Protein AF-A0A496UMR2-F1 (afdb_monomer)

Solvent-accessible surface area (backbone atoms only — not comparable to full-atom values): 6244 Å² total; per-residue (Å²): 144,82,80,92,82,89,89,84,84,79,90,80,75,88,72,83,73,58,65,64,62,61,52,47,43,71,78,51,62,52,57,21,31,37,36,34,53,81,21,38,44,40,82,74,45,69,72,78,60,69,67,62,39,49,52,47,19,50,54,21,48,79,68,68,37,50,44,37,42,40,32,34,31,82,46,101,91,40,52,42,80,45,70,38,85,72,49,47,79,75,54,51,52,54,54,50,53,52,39,60,75,71,67,74

pLDDT: mean 81.38, std 20.46, range [29.91, 97.12]

Structure (mmCIF, N/CA/C/O backbone):
data_AF-A0A496UMR2-F1
#
_entry.id   AF-A0A496UMR2-F1
#
loop_
_atom_site.group_PDB
_atom_site.id
_atom_site.type_symbol
_atom_site.label_atom_id
_atom_site.label_alt_id
_atom_site.label_comp_id
_atom_site.label_asym_id
_atom_site.label_entity_id
_atom_site.label_seq_id
_atom_site.pdbx_PDB_ins_code
_atom_site.Cartn_x
_atom_site.Cartn_y
_atom_site.Cartn_z
_atom_site.occupancy
_atom_site.B_iso_or_equiv
_atom_site.auth_seq_id
_atom_site.auth_comp_id
_atom_site.auth_asym_id
_atom_site.auth_atom_id
_atom_site.pdbx_PDB_model_num
ATOM 1 N N . MET A 1 1 ? -17.722 33.909 28.637 1.00 39.12 1 MET A N 1
ATOM 2 C CA . MET A 1 1 ? -18.236 32.673 28.009 1.00 39.12 1 MET A CA 1
ATOM 3 C C . MET A 1 1 ? -17.194 32.150 27.040 1.00 39.12 1 MET A C 1
ATOM 5 O O . MET A 1 1 ? -16.932 32.796 26.037 1.00 39.12 1 MET A O 1
ATOM 9 N N . ASN A 1 2 ? -16.532 31.072 27.449 1.00 33.44 2 ASN A N 1
ATOM 10 C CA . ASN A 1 2 ? -15.602 30.183 26.740 1.00 33.44 2 ASN A CA 1
ATOM 11 C C . ASN A 1 2 ? -14.992 29.284 27.837 1.00 33.44 2 ASN A C 1
ATOM 13 O O . ASN A 1 2 ? -14.882 29.764 28.967 1.00 33.44 2 ASN A O 1
ATOM 17 N N . PRO A 1 3 ? -14.401 28.124 27.526 1.00 51.34 3 PRO A N 1
ATOM 18 C CA . PRO A 1 3 ? -14.798 27.035 26.622 1.00 51.34 3 PRO A CA 1
ATOM 19 C C . PRO A 1 3 ? -14.682 25.667 27.369 1.00 51.34 3 PRO A C 1
ATOM 21 O O . PRO A 1 3 ? -14.416 25.664 28.561 1.00 51.34 3 PRO A O 1
ATOM 24 N N . PHE A 1 4 ? -14.809 24.529 26.669 1.00 38.72 4 PHE A N 1
ATOM 25 C CA . PHE A 1 4 ? -14.520 23.147 27.132 1.00 38.72 4 PHE A CA 1
ATOM 26 C C . PHE A 1 4 ? -15.479 22.487 28.138 1.00 38.72 4 PHE A C 1
ATOM 28 O O . PHE A 1 4 ? -15.399 22.765 29.321 1.00 38.72 4 PHE A O 1
ATOM 35 N N . GLU A 1 5 ? -16.257 21.509 27.658 1.00 39.28 5 GLU A N 1
ATOM 36 C CA . GLU A 1 5 ? -16.392 20.149 28.227 1.00 39.28 5 GLU A CA 1
ATOM 37 C C . GLU A 1 5 ? -16.800 19.240 27.045 1.00 39.28 5 GLU A C 1
ATOM 39 O O . GLU A 1 5 ? -17.746 19.544 26.324 1.00 39.28 5 GLU A O 1
ATOM 44 N N . GLU A 1 6 ? -15.940 18.355 26.542 1.00 37.97 6 GLU A N 1
ATOM 45 C CA . GLU A 1 6 ? -15.628 17.006 27.044 1.00 37.97 6 GLU A CA 1
ATOM 46 C C . GLU A 1 6 ? -16.801 16.018 27.047 1.00 37.97 6 GLU A C 1
ATOM 48 O O . GLU A 1 6 ? -17.909 16.339 27.458 1.00 37.97 6 GLU A O 1
ATOM 53 N N . ASN A 1 7 ? -16.445 14.780 26.668 1.00 37.84 7 ASN A N 1
ATOM 54 C CA . ASN A 1 7 ? -17.173 13.506 26.741 1.00 37.84 7 ASN A CA 1
ATOM 55 C C . ASN A 1 7 ? -17.849 13.050 25.436 1.00 37.84 7 ASN A C 1
ATOM 57 O O . ASN A 1 7 ? -18.673 13.746 24.869 1.00 37.84 7 ASN A O 1
ATOM 61 N N . GLN A 1 8 ? -17.605 11.864 24.877 1.00 39.59 8 GLN A N 1
ATOM 62 C CA . GLN A 1 8 ? -16.871 10.670 25.300 1.00 39.59 8 GLN A CA 1
ATOM 63 C C . GLN A 1 8 ? -16.622 9.858 24.019 1.00 39.59 8 GLN A C 1
ATOM 65 O O . GLN A 1 8 ? -17.576 9.412 23.385 1.00 39.59 8 GLN A O 1
ATOM 70 N N . CYS A 1 9 ? -15.365 9.650 23.620 1.00 29.91 9 CYS A N 1
ATOM 71 C CA . CYS A 1 9 ? -15.036 8.678 22.576 1.00 29.91 9 CYS A CA 1
ATOM 72 C C . CYS A 1 9 ? -14.360 7.491 23.255 1.00 29.91 9 CYS A C 1
ATOM 74 O O . CYS A 1 9 ? -13.272 7.602 23.818 1.00 29.91 9 CYS A O 1
ATOM 76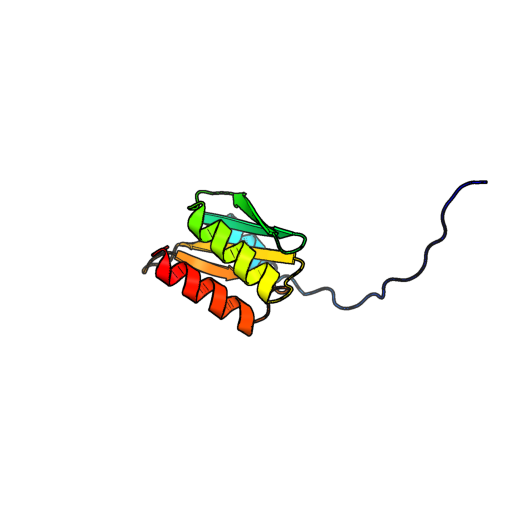 N N . SER A 1 10 ? -15.100 6.392 23.289 1.00 40.47 10 SER A N 1
ATOM 77 C CA . SER A 1 10 ? -14.883 5.207 24.101 1.00 40.47 10 SER A CA 1
ATOM 78 C C . SER A 1 10 ? -13.493 4.607 23.891 1.00 40.47 10 SER A C 1
ATOM 80 O O . SER A 1 10 ? -13.099 4.252 22.780 1.00 40.47 10 SER A O 1
ATOM 82 N N . LEU A 1 11 ? -12.785 4.441 25.006 1.00 46.78 11 LEU A N 1
ATOM 83 C CA . LEU A 1 11 ? -11.651 3.542 25.168 1.00 46.78 11 LEU A CA 1
ATOM 84 C C . LEU A 1 11 ? -11.992 2.157 24.607 1.00 46.78 11 LEU A C 1
ATOM 86 O O . LEU A 1 11 ? -12.918 1.493 25.067 1.00 46.78 11 LEU A O 1
ATOM 90 N N . GLY A 1 12 ? -11.216 1.707 23.625 1.00 35.31 12 GLY A N 1
ATOM 91 C CA . GLY A 1 12 ? -11.399 0.389 23.043 1.00 35.31 12 GLY A CA 1
ATOM 92 C C . GLY A 1 12 ? -10.247 -0.012 22.140 1.00 35.31 12 GLY A C 1
ATOM 93 O O . GLY A 1 12 ? -10.272 0.259 20.945 1.00 35.31 12 GLY A O 1
ATOM 94 N N . ARG A 1 13 ? -9.315 -0.781 22.717 1.00 35.53 13 ARG A N 1
ATOM 95 C CA . ARG A 1 13 ? -8.296 -1.598 22.034 1.00 35.53 13 ARG A CA 1
ATOM 96 C C . ARG A 1 13 ? -6.985 -0.869 21.698 1.00 35.53 13 ARG A C 1
ATOM 98 O O . ARG A 1 13 ? -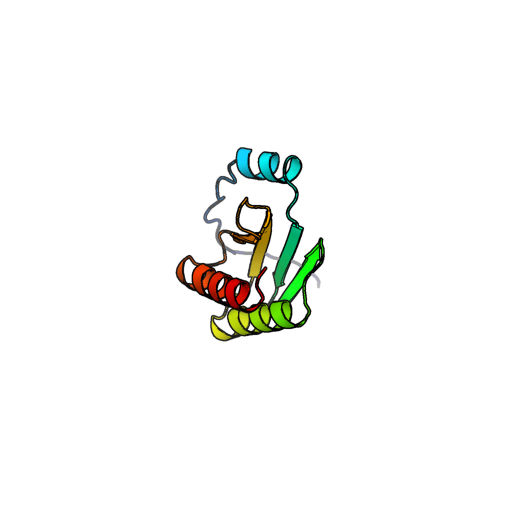6.654 -0.633 20.540 1.00 35.53 13 ARG A O 1
ATOM 105 N N . PHE A 1 14 ? -6.181 -0.637 22.740 1.00 41.38 14 PHE A N 1
ATOM 106 C CA . PHE A 1 14 ? -4.722 -0.633 22.611 1.00 41.38 14 PHE A CA 1
ATOM 107 C C . PHE A 1 14 ? -4.312 -1.922 21.887 1.00 41.38 14 PHE A C 1
ATOM 109 O O . PHE A 1 14 ? -4.398 -3.017 22.438 1.00 41.38 14 PHE A O 1
ATOM 116 N N . GLN A 1 15 ? -3.950 -1.803 20.612 1.00 42.31 15 GLN A N 1
ATOM 117 C CA . GLN A 1 15 ? -3.295 -2.884 19.899 1.00 42.31 15 GLN A CA 1
ATOM 118 C C . GLN A 1 15 ? -1.880 -2.986 20.446 1.00 42.31 15 GLN A C 1
ATOM 120 O O . GLN A 1 15 ? -1.120 -2.021 20.371 1.00 42.31 15 GLN A O 1
ATOM 125 N N . GLU A 1 16 ? -1.534 -4.155 20.974 1.00 39.47 16 GLU A N 1
ATOM 126 C CA . GLU A 1 16 ? -0.154 -4.561 21.201 1.00 39.47 16 GLU A CA 1
ATOM 127 C C . GLU A 1 16 ? 0.618 -4.414 19.887 1.00 39.47 16 GLU A C 1
ATOM 129 O O . GLU A 1 16 ? 0.617 -5.281 19.008 1.00 39.47 16 GLU A O 1
ATOM 134 N N . VAL A 1 17 ? 1.266 -3.269 19.712 1.00 50.22 17 VAL A N 1
ATOM 135 C CA . VAL A 1 17 ? 2.259 -3.101 18.666 1.00 50.22 17 VAL A CA 1
ATOM 136 C C . VAL A 1 17 ? 3.430 -3.952 19.136 1.00 50.22 17 VAL A C 1
ATOM 138 O O . VAL A 1 17 ? 4.186 -3.522 20.002 1.00 50.22 17 VAL A O 1
ATOM 141 N N . SER A 1 18 ? 3.545 -5.195 18.649 1.00 60.34 18 SER A N 1
ATOM 142 C CA . SER A 1 18 ? 4.697 -6.041 18.973 1.00 60.34 18 SER A CA 1
ATOM 143 C C . SER A 1 18 ? 5.961 -5.221 18.725 1.00 60.34 18 SER A C 1
ATOM 145 O O . SER A 1 18 ? 6.245 -4.870 17.577 1.00 60.34 18 SER A O 1
ATOM 147 N N . TYR A 1 19 ? 6.704 -4.907 19.790 1.00 61.62 19 TYR A N 1
ATOM 148 C CA . TYR A 1 19 ? 7.931 -4.099 19.759 1.00 61.62 19 TYR A CA 1
ATOM 149 C C . TYR A 1 19 ? 8.899 -4.549 18.649 1.00 61.62 19 TYR A C 1
ATOM 151 O O . TYR A 1 19 ? 9.559 -3.731 18.010 1.00 61.62 19 TYR A O 1
ATOM 159 N N . LEU A 1 20 ? 8.891 -5.848 18.340 1.00 62.69 20 LEU A N 1
ATOM 160 C CA . LEU A 1 20 ? 9.601 -6.477 17.227 1.00 62.69 20 LEU A CA 1
ATOM 161 C C . LEU A 1 20 ? 9.345 -5.824 15.862 1.00 62.69 20 LEU A C 1
ATOM 163 O O . LEU A 1 20 ? 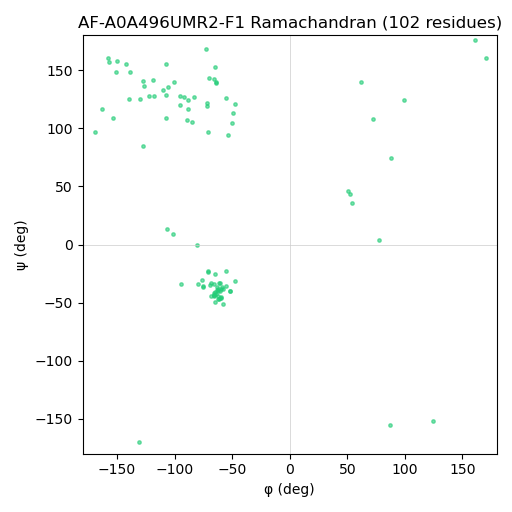10.287 -5.653 15.098 1.00 62.69 20 LEU A O 1
ATOM 167 N N . LYS A 1 21 ? 8.113 -5.412 15.539 1.00 64.56 21 LYS A N 1
ATOM 168 C CA . LYS A 1 21 ? 7.810 -4.752 14.254 1.00 64.56 21 LYS A CA 1
ATOM 169 C C . LYS A 1 21 ? 8.412 -3.356 14.164 1.00 64.56 21 LYS A C 1
ATOM 171 O O . LYS A 1 21 ? 8.822 -2.935 13.086 1.00 64.56 21 LYS A O 1
ATOM 176 N N . ILE A 1 22 ? 8.462 -2.642 15.286 1.00 65.06 22 ILE A N 1
ATOM 177 C CA . ILE A 1 22 ? 9.081 -1.315 15.359 1.00 65.06 22 ILE A CA 1
ATOM 178 C C . ILE A 1 22 ? 10.595 -1.458 15.180 1.00 65.06 22 ILE A C 1
ATOM 180 O O . ILE A 1 22 ? 11.193 -0.724 14.394 1.00 65.06 22 ILE A O 1
ATOM 184 N N . LEU A 1 23 ? 11.199 -2.442 15.852 1.00 62.72 23 LEU A N 1
ATOM 185 C CA . LEU A 1 23 ? 12.629 -2.723 15.751 1.00 62.72 23 LEU A CA 1
ATOM 186 C C . LEU A 1 23 ? 13.023 -3.202 14.345 1.00 62.72 23 LEU A C 1
ATOM 188 O O . LEU A 1 23 ? 13.988 -2.706 13.768 1.00 62.72 23 LEU A O 1
ATOM 192 N N . TYR A 1 24 ? 12.228 -4.097 13.754 1.00 68.44 24 TYR A N 1
ATOM 193 C CA . TYR A 1 24 ? 12.449 -4.609 12.403 1.00 68.44 24 TYR A CA 1
ATOM 194 C C . TYR A 1 24 ? 12.444 -3.490 11.358 1.00 68.44 24 TYR A C 1
ATOM 196 O O . TYR A 1 24 ? 13.291 -3.475 10.477 1.00 68.44 24 TYR A O 1
ATOM 204 N N . ARG A 1 25 ? 11.566 -2.490 11.500 1.00 68.44 25 ARG A N 1
ATOM 205 C CA . ARG A 1 25 ? 11.514 -1.325 10.598 1.00 68.44 25 ARG A CA 1
ATOM 206 C C . ARG A 1 25 ? 12.687 -0.363 10.744 1.00 68.44 25 ARG A C 1
ATOM 208 O O . ARG A 1 25 ? 12.955 0.386 9.811 1.00 68.44 25 ARG A O 1
ATOM 215 N N . LYS A 1 26 ? 13.368 -0.358 11.895 1.00 70.38 26 LYS A N 1
ATOM 216 C CA . LYS A 1 26 ? 14.627 0.384 12.059 1.00 70.38 26 LYS A CA 1
ATOM 217 C C . LYS A 1 26 ? 15.788 -0.328 11.369 1.00 70.38 26 LYS A C 1
ATOM 219 O O . LYS A 1 26 ? 16.651 0.339 10.816 1.00 70.38 26 LYS A O 1
ATOM 224 N N . LEU A 1 27 ? 15.798 -1.659 11.408 1.00 70.25 27 LEU A N 1
ATOM 225 C CA . LEU A 1 27 ? 16.845 -2.483 10.797 1.00 70.25 27 LEU A CA 1
ATOM 226 C C . LEU A 1 27 ? 16.656 -2.643 9.282 1.00 70.25 27 LE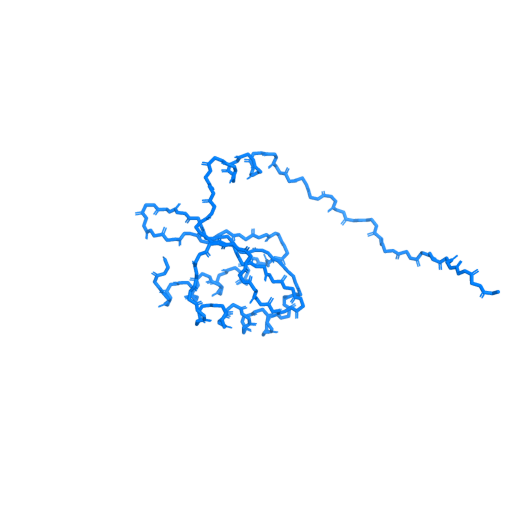U A C 1
ATOM 228 O O . LEU A 1 27 ? 17.631 -2.685 8.541 1.00 70.25 27 LEU A O 1
ATOM 232 N N . PHE A 1 28 ? 15.407 -2.688 8.823 1.00 75.75 28 PHE A N 1
ATOM 233 C CA . PHE A 1 28 ? 15.030 -2.836 7.422 1.00 75.75 28 PHE A CA 1
ATOM 234 C C . PHE A 1 28 ? 14.047 -1.722 7.054 1.00 75.75 28 PHE A C 1
ATOM 236 O O . PHE A 1 28 ? 12.828 -1.910 7.155 1.00 75.75 28 PHE A O 1
ATOM 243 N N . PRO A 1 29 ? 14.555 -0.532 6.686 1.00 81.75 29 PRO A N 1
ATOM 244 C CA . PRO A 1 29 ? 13.695 0.577 6.324 1.00 81.75 29 PRO A CA 1
ATOM 245 C C . PRO A 1 29 ? 12.891 0.226 5.063 1.00 81.75 29 PRO A C 1
ATOM 247 O O . PRO A 1 29 ? 13.422 -0.385 4.131 1.00 81.75 29 PRO A O 1
ATOM 250 N N . PRO A 1 30 ? 11.606 0.603 5.007 1.00 88.50 30 PRO A N 1
ATOM 251 C CA . PRO A 1 30 ? 10.801 0.392 3.816 1.00 88.50 30 PRO A CA 1
ATOM 252 C C . PRO A 1 30 ? 11.330 1.249 2.655 1.00 88.50 30 PRO A C 1
ATOM 254 O O . PRO A 1 30 ? 11.711 2.403 2.849 1.00 88.50 30 PRO A O 1
ATOM 257 N N . LEU A 1 31 ? 11.294 0.696 1.441 1.00 91.25 31 LEU A N 1
ATOM 258 C CA . LEU A 1 31 ? 11.644 1.376 0.189 1.00 91.25 31 LEU A CA 1
ATOM 259 C C . LEU A 1 31 ? 10.761 2.604 -0.045 1.00 91.25 31 LEU A C 1
ATOM 261 O O . LEU A 1 31 ? 11.218 3.630 -0.547 1.00 91.25 31 LEU A O 1
ATOM 265 N N . PHE A 1 32 ? 9.491 2.496 0.345 1.00 93.06 32 PHE A N 1
ATOM 266 C CA . PHE A 1 32 ? 8.557 3.607 0.376 1.00 93.06 32 PHE A CA 1
ATOM 267 C C . PHE A 1 32 ? 7.508 3.431 1.467 1.00 93.06 32 PHE A C 1
ATOM 269 O O . PHE A 1 32 ? 7.197 2.325 1.914 1.00 93.06 32 PHE A O 1
ATOM 276 N N . THR A 1 33 ? 6.924 4.549 1.878 1.00 94.12 33 THR A N 1
ATOM 277 C CA . THR A 1 33 ? 5.805 4.592 2.816 1.00 94.12 33 THR A CA 1
ATOM 278 C C . THR A 1 33 ? 4.707 5.462 2.239 1.00 94.12 33 THR A C 1
ATOM 280 O O . THR A 1 33 ? 4.940 6.629 1.931 1.00 94.12 33 THR A O 1
ATOM 283 N N . VAL A 1 34 ? 3.503 4.912 2.137 1.00 96.00 34 VAL A N 1
ATOM 284 C CA . VAL A 1 34 ? 2.292 5.636 1.754 1.00 96.00 34 VAL A CA 1
ATOM 285 C C . VAL A 1 34 ? 1.390 5.746 2.971 1.00 96.00 34 VAL A C 1
ATOM 287 O O . VAL A 1 34 ? 1.155 4.773 3.691 1.00 96.00 34 VAL A O 1
ATOM 290 N N . ARG A 1 35 ? 0.878 6.948 3.198 1.00 96.81 35 ARG A N 1
ATOM 291 C CA . ARG A 1 35 ? -0.100 7.244 4.235 1.00 96.81 35 ARG A CA 1
ATOM 292 C C . ARG A 1 35 ? -1.447 7.491 3.580 1.00 96.81 35 ARG A C 1
ATOM 294 O O . ARG A 1 35 ? -1.544 8.325 2.689 1.00 96.81 35 ARG A O 1
ATOM 301 N N . ILE A 1 36 ? -2.478 6.812 4.062 1.00 96.25 36 ILE A N 1
ATOM 302 C CA . ILE A 1 36 ? -3.865 7.132 3.740 1.00 96.25 36 ILE A CA 1
ATOM 303 C C . ILE A 1 36 ? -4.385 8.097 4.806 1.00 96.25 36 ILE A C 1
ATOM 305 O O . ILE A 1 36 ? -4.288 7.813 6.007 1.00 96.25 36 ILE A O 1
ATOM 309 N N . LYS A 1 37 ? -4.935 9.233 4.379 1.00 95.31 37 LYS A N 1
ATOM 310 C CA . LYS A 1 37 ? -5.613 10.201 5.246 1.00 95.31 37 LYS A CA 1
ATOM 311 C C . LYS A 1 37 ? -6.852 10.733 4.537 1.00 95.31 37 LYS A C 1
ATOM 313 O O . LYS A 1 37 ? -6.758 11.231 3.424 1.00 95.31 37 LYS A O 1
ATOM 318 N N . SER A 1 38 ? -8.007 10.617 5.184 1.00 93.62 38 SER A N 1
ATOM 319 C CA . SER A 1 38 ? -9.305 11.025 4.633 1.00 93.62 38 SER A CA 1
ATOM 320 C C . SER A 1 38 ? -9.609 10.390 3.268 1.00 93.62 38 SER A C 1
ATOM 322 O O . SER A 1 38 ? -10.199 11.021 2.398 1.00 93.62 38 SER A O 1
ATOM 324 N N . GLY A 1 39 ? -9.187 9.136 3.067 1.00 92.88 39 GLY A N 1
ATOM 325 C CA . GLY A 1 39 ? -9.354 8.425 1.796 1.00 92.88 39 GLY A CA 1
ATOM 326 C C . GLY A 1 39 ? -8.364 8.812 0.693 1.00 92.88 39 GLY A C 1
ATOM 327 O O . GLY A 1 39 ? -8.480 8.293 -0.411 1.00 92.88 39 GLY A O 1
ATOM 328 N N . GLU A 1 40 ? -7.385 9.677 0.964 1.00 95.50 40 GLU A N 1
ATOM 329 C CA . GLU A 1 40 ? -6.338 10.046 0.006 1.00 95.50 40 GLU A CA 1
ATOM 330 C C . GLU A 1 40 ? -5.008 9.395 0.359 1.00 95.50 40 GLU A C 1
ATOM 332 O O . GLU A 1 40 ? -4.615 9.377 1.527 1.00 95.50 40 GLU A O 1
ATOM 337 N N . ALA A 1 41 ? -4.320 8.854 -0.646 1.00 96.00 41 ALA A N 1
ATOM 338 C CA . ALA A 1 41 ? -3.014 8.240 -0.478 1.00 96.00 41 ALA A CA 1
ATOM 339 C C . ALA A 1 41 ? -1.906 9.252 -0.799 1.00 96.00 41 ALA A C 1
ATOM 341 O O . ALA A 1 41 ? -1.797 9.747 -1.919 1.00 96.00 41 ALA A O 1
ATOM 342 N N . CYS A 1 42 ? -1.048 9.523 0.180 1.00 95.69 42 CYS A N 1
ATOM 343 C CA . CYS A 1 42 ? 0.087 10.429 0.050 1.00 95.69 42 CYS A CA 1
ATOM 344 C C . CYS A 1 42 ? 1.397 9.680 0.296 1.00 95.69 42 CYS A C 1
ATOM 346 O O . CYS A 1 42 ? 1.491 8.854 1.208 1.00 95.69 42 CYS A O 1
ATOM 348 N N . LEU A 1 43 ? 2.436 10.002 -0.473 1.00 95.75 43 LEU A N 1
ATOM 349 C CA . LEU A 1 43 ? 3.782 9.500 -0.213 1.00 95.75 43 LEU A CA 1
ATOM 350 C C . LEU A 1 43 ? 4.346 10.183 1.039 1.00 95.75 43 LEU A C 1
ATOM 352 O O . LEU A 1 43 ? 4.476 11.402 1.081 1.00 95.75 43 LEU A O 1
ATOM 356 N N . ALA A 1 44 ? 4.667 9.396 2.060 1.00 92.50 44 ALA A N 1
ATOM 357 C CA . ALA A 1 44 ? 5.292 9.879 3.288 1.00 92.50 44 ALA A CA 1
ATOM 358 C C . ALA A 1 44 ? 6.821 9.753 3.245 1.00 92.50 44 ALA A C 1
ATOM 360 O O . ALA A 1 44 ? 7.515 10.575 3.833 1.00 92.50 44 ALA A O 1
ATOM 361 N N . ASN A 1 45 ? 7.347 8.716 2.584 1.00 90.31 45 ASN A N 1
ATOM 362 C CA . ASN A 1 45 ? 8.786 8.495 2.440 1.00 90.31 45 ASN A CA 1
ATOM 363 C C . ASN A 1 45 ? 9.098 7.619 1.214 1.00 90.31 45 ASN A C 1
ATOM 365 O O . ASN A 1 45 ? 8.257 6.817 0.804 1.00 90.31 45 ASN A O 1
ATOM 369 N N . GLY A 1 46 ? 10.322 7.714 0.695 1.00 90.31 46 GLY A N 1
ATOM 370 C CA . GLY A 1 46 ? 10.838 6.897 -0.402 1.00 90.31 46 GLY A CA 1
ATOM 371 C C . GLY A 1 46 ? 10.532 7.455 -1.789 1.00 90.31 46 GLY A C 1
ATOM 372 O O . GLY A 1 46 ? 10.338 8.657 -1.963 1.00 90.31 46 GLY A O 1
ATOM 373 N N . LYS A 1 47 ? 10.508 6.571 -2.791 1.00 87.12 47 LYS A N 1
ATOM 374 C CA . LYS A 1 47 ? 10.151 6.904 -4.177 1.00 87.12 47 LYS A CA 1
ATOM 375 C C . LYS A 1 47 ? 9.047 5.978 -4.660 1.00 87.12 47 LYS A C 1
ATOM 377 O O . LYS A 1 47 ? 9.099 4.775 -4.424 1.00 87.12 47 LYS A O 1
ATOM 382 N N . LEU A 1 48 ? 8.058 6.552 -5.333 1.00 90.12 48 LEU A N 1
ATOM 383 C CA . LEU A 1 48 ? 6.904 5.832 -5.850 1.00 90.12 48 LEU A CA 1
ATOM 384 C C . LEU A 1 48 ? 6.376 6.541 -7.094 1.00 90.12 48 LEU A C 1
ATOM 386 O O . LEU A 1 48 ? 6.470 7.766 -7.190 1.00 90.12 48 LEU A O 1
ATOM 390 N N . THR A 1 49 ? 5.813 5.790 -8.035 1.00 90.25 49 THR A N 1
ATOM 391 C CA . THR A 1 49 ? 5.176 6.381 -9.213 1.00 90.25 49 THR A CA 1
ATOM 392 C C . THR A 1 49 ? 3.881 7.090 -8.816 1.00 90.25 49 THR A C 1
ATOM 394 O O . THR A 1 49 ? 3.131 6.635 -7.947 1.00 90.25 49 THR A O 1
ATOM 397 N N . THR A 1 50 ? 3.594 8.214 -9.475 1.00 90.38 50 THR A N 1
ATOM 398 C CA . THR A 1 50 ? 2.337 8.954 -9.286 1.00 90.38 50 THR A CA 1
ATOM 399 C C . THR A 1 50 ? 1.125 8.106 -9.666 1.00 90.38 50 THR A C 1
ATOM 401 O O . THR A 1 50 ? 0.094 8.191 -9.005 1.00 90.38 50 THR A O 1
ATOM 404 N N . SER A 1 51 ? 1.265 7.229 -10.664 1.00 92.19 51 SER A N 1
ATOM 405 C CA . SER A 1 51 ? 0.218 6.294 -11.080 1.00 92.19 51 SER A CA 1
ATOM 406 C C . SER A 1 51 ? -0.181 5.330 -9.960 1.00 92.19 51 SER A C 1
ATOM 408 O O . SER A 1 51 ? -1.365 5.195 -9.673 1.00 92.19 51 SER A O 1
ATOM 410 N N . PHE A 1 52 ? 0.781 4.724 -9.252 1.00 93.31 52 PHE A N 1
ATOM 411 C CA . PHE A 1 52 ? 0.448 3.825 -8.143 1.00 93.31 52 PHE A CA 1
ATOM 412 C C . PHE A 1 52 ? -0.159 4.572 -6.939 1.00 93.31 52 PHE A C 1
ATOM 414 O O . PHE A 1 52 ? -1.043 4.037 -6.268 1.00 93.31 52 PHE A O 1
ATOM 421 N N . LEU A 1 53 ? 0.245 5.824 -6.674 1.00 94.50 53 LEU A N 1
ATOM 422 C CA . LEU A 1 53 ? -0.429 6.674 -5.675 1.00 94.50 53 LEU A CA 1
ATOM 423 C C . LEU A 1 53 ? -1.885 6.977 -6.058 1.00 94.50 53 LEU A C 1
ATOM 425 O O . LEU A 1 53 ? -2.761 6.977 -5.186 1.00 94.50 53 LEU A O 1
ATOM 429 N N . GLY A 1 54 ? -2.141 7.210 -7.348 1.00 95.31 54 GLY A N 1
ATOM 430 C CA . GLY A 1 54 ? -3.484 7.372 -7.901 1.00 95.31 54 GLY A CA 1
ATOM 431 C C . GLY A 1 54 ? -4.353 6.149 -7.625 1.00 95.31 54 GLY A C 1
ATOM 432 O O . GLY A 1 54 ? -5.405 6.277 -6.998 1.00 95.31 54 GLY A O 1
ATOM 433 N N . ASP A 1 55 ? -3.855 4.959 -7.961 1.00 95.81 55 ASP A N 1
ATOM 434 C CA . ASP A 1 55 ? -4.555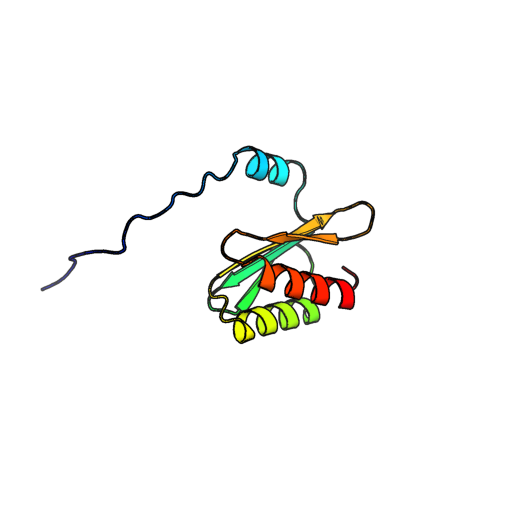 3.695 -7.703 1.00 95.81 55 ASP A CA 1
ATOM 435 C C . ASP A 1 55 ? -4.802 3.475 -6.206 1.00 95.81 55 ASP A C 1
ATOM 437 O O . ASP A 1 55 ? -5.882 3.047 -5.796 1.00 95.81 55 ASP A O 1
ATOM 441 N N . CYS A 1 56 ? -3.827 3.807 -5.353 1.00 96.06 56 CYS A N 1
ATOM 442 C CA . CYS A 1 56 ? -4.000 3.715 -3.905 1.00 96.06 56 CYS A CA 1
ATOM 443 C C . CYS A 1 56 ? -5.118 4.639 -3.406 1.00 96.06 56 CYS A C 1
ATOM 445 O O . CYS A 1 56 ? -5.905 4.239 -2.544 1.00 96.06 56 CYS A O 1
ATOM 447 N N . THR A 1 57 ? -5.207 5.851 -3.956 1.00 96.88 57 THR A N 1
ATOM 448 C CA . THR A 1 57 ? -6.275 6.808 -3.645 1.00 96.88 57 THR A CA 1
ATOM 449 C C . THR A 1 57 ? -7.628 6.298 -4.129 1.00 96.88 57 THR A C 1
ATOM 451 O O . THR A 1 57 ? -8.603 6.339 -3.379 1.00 96.88 57 THR A O 1
ATOM 454 N N . GLU A 1 58 ? -7.706 5.752 -5.343 1.00 97.12 58 GLU A N 1
ATOM 455 C CA . GLU A 1 58 ? -8.947 5.180 -5.867 1.00 97.12 58 GLU A CA 1
ATOM 456 C C . GLU A 1 58 ? -9.427 4.005 -5.004 1.00 97.12 58 GLU A C 1
ATOM 458 O O . GLU A 1 58 ? -10.590 3.964 -4.592 1.00 97.12 58 GLU A O 1
ATOM 463 N N . ILE A 1 59 ? -8.527 3.078 -4.658 1.00 96.62 59 ILE A N 1
ATOM 464 C CA . ILE A 1 59 ? -8.838 1.942 -3.784 1.00 96.62 59 ILE A CA 1
ATOM 465 C C . ILE A 1 59 ? -9.313 2.440 -2.416 1.00 96.62 59 ILE A C 1
ATOM 467 O O . ILE A 1 59 ? -10.315 1.929 -1.906 1.00 96.62 59 ILE A O 1
ATOM 471 N N . ALA A 1 60 ? -8.636 3.428 -1.827 1.00 96.75 60 ALA A N 1
ATOM 472 C CA . ALA A 1 60 ? -9.017 3.981 -0.532 1.00 96.75 60 ALA A CA 1
ATOM 473 C C . ALA A 1 60 ? -10.415 4.617 -0.572 1.00 96.75 60 ALA A C 1
ATOM 475 O O . ALA A 1 60 ? -11.258 4.283 0.264 1.00 96.75 60 ALA A O 1
ATOM 476 N N . ARG A 1 61 ? -10.712 5.443 -1.583 1.00 96.81 61 ARG A N 1
ATOM 477 C CA . ARG A 1 61 ? -12.030 6.079 -1.756 1.00 96.81 61 ARG A CA 1
ATOM 478 C C . ARG A 1 61 ? -13.134 5.057 -2.020 1.00 96.81 61 ARG A C 1
ATOM 480 O O . ARG A 1 61 ? -14.150 5.057 -1.325 1.00 96.81 61 ARG A O 1
ATOM 487 N N . LYS A 1 62 ? -12.923 4.135 -2.966 1.00 96.75 62 LYS A N 1
ATOM 488 C CA . LYS A 1 62 ? -13.915 3.119 -3.364 1.00 96.75 62 LYS A CA 1
ATOM 489 C C . LYS A 1 62 ? -14.303 2.193 -2.213 1.00 96.75 62 L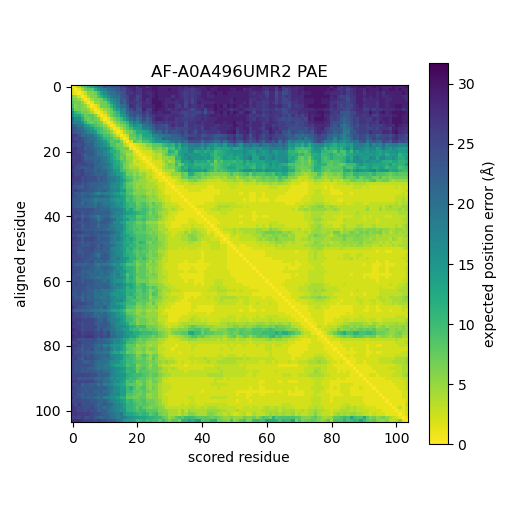YS A C 1
ATOM 491 O O . LYS A 1 62 ? -15.447 1.754 -2.140 1.00 96.75 62 LYS A O 1
ATOM 496 N N . ASN A 1 63 ? -13.361 1.901 -1.316 1.00 95.38 63 ASN A N 1
ATOM 497 C CA . ASN A 1 63 ? -13.586 1.023 -0.163 1.00 95.38 63 ASN A CA 1
ATOM 498 C C . ASN A 1 63 ? -13.801 1.786 1.146 1.00 95.38 63 ASN A C 1
ATOM 500 O O . ASN A 1 63 ? -13.866 1.159 2.199 1.00 95.38 63 ASN A O 1
ATOM 504 N N . ARG A 1 64 ? -13.945 3.119 1.086 1.00 95.62 64 ARG A N 1
ATOM 505 C CA . ARG A 1 64 ? -14.173 3.992 2.248 1.00 95.62 64 ARG A CA 1
ATOM 506 C C . ARG A 1 64 ? -13.139 3.772 3.360 1.00 95.62 64 ARG A C 1
ATOM 508 O O . ARG A 1 64 ? -13.499 3.696 4.529 1.00 95.62 64 ARG A O 1
ATOM 515 N N . ILE A 1 65 ? -11.863 3.656 2.993 1.00 95.38 65 ILE A N 1
ATOM 516 C CA . ILE A 1 65 ? -10.746 3.494 3.931 1.00 95.38 65 ILE A CA 1
ATOM 517 C C . ILE A 1 65 ? -10.328 4.894 4.397 1.00 95.38 65 ILE A C 1
ATOM 519 O O . ILE A 1 65 ? -9.711 5.627 3.621 1.00 95.38 65 ILE A O 1
ATOM 523 N N . PRO A 1 66 ? -10.653 5.306 5.635 1.00 92.69 66 PRO A N 1
ATOM 524 C CA . PRO A 1 66 ? -10.434 6.683 6.068 1.00 92.69 66 PRO A CA 1
ATOM 525 C C . PRO A 1 66 ? -8.959 6.960 6.371 1.00 92.69 66 PRO A C 1
ATOM 527 O O . PRO A 1 66 ? -8.488 8.084 6.203 1.00 92.69 66 PRO A O 1
ATOM 530 N N . SER A 1 67 ? -8.223 5.948 6.823 1.00 95.88 67 SER A N 1
ATOM 531 C CA . SER A 1 67 ? -6.835 6.074 7.241 1.00 95.88 67 SER A CA 1
ATOM 532 C C . SER A 1 67 ? -6.108 4.734 7.188 1.00 95.88 67 SER A C 1
ATOM 534 O O . SER A 1 67 ? -6.719 3.665 7.170 1.00 95.88 67 SER A O 1
ATOM 536 N N . GLY A 1 68 ? -4.781 4.800 7.149 1.00 95.44 68 GLY A N 1
ATOM 537 C CA . GLY A 1 68 ? -3.923 3.626 7.207 1.00 95.44 68 GLY A CA 1
ATOM 538 C C . GLY A 1 68 ? -2.526 3.910 6.681 1.00 95.44 68 GLY A C 1
ATOM 539 O O . GLY A 1 68 ? -2.234 4.995 6.177 1.00 95.44 68 GLY A O 1
ATOM 540 N N . TRP A 1 69 ? -1.660 2.913 6.786 1.00 96.19 69 TRP A N 1
ATOM 541 C CA . TRP A 1 69 ? -0.305 2.961 6.261 1.00 96.19 69 TRP A CA 1
ATOM 542 C C . TRP A 1 69 ? -0.033 1.756 5.378 1.00 96.19 69 TRP A C 1
ATOM 544 O O . TRP A 1 69 ? -0.429 0.629 5.696 1.00 96.19 69 TRP A O 1
ATOM 554 N N . ILE A 1 70 ? 0.684 2.012 4.292 1.00 95.81 70 ILE A N 1
ATOM 555 C CA . ILE A 1 70 ? 1.184 1.009 3.364 1.00 95.81 70 ILE A CA 1
ATOM 556 C C . ILE A 1 70 ? 2.698 1.176 3.308 1.00 95.81 70 ILE A C 1
ATOM 558 O O . ILE A 1 70 ? 3.204 2.274 3.072 1.00 95.81 70 ILE A O 1
ATOM 562 N N . TRP A 1 71 ? 3.422 0.088 3.519 1.00 94.69 71 TRP A N 1
ATOM 563 C CA . TRP A 1 71 ? 4.878 0.063 3.460 1.00 94.69 71 TRP A CA 1
ATOM 564 C C . TRP A 1 71 ? 5.319 -0.875 2.345 1.00 94.69 71 TRP A C 1
ATOM 566 O O . TRP A 1 71 ? 4.877 -2.023 2.300 1.00 94.69 71 TRP A O 1
ATOM 576 N N . GLY A 1 72 ? 6.179 -0.388 1.4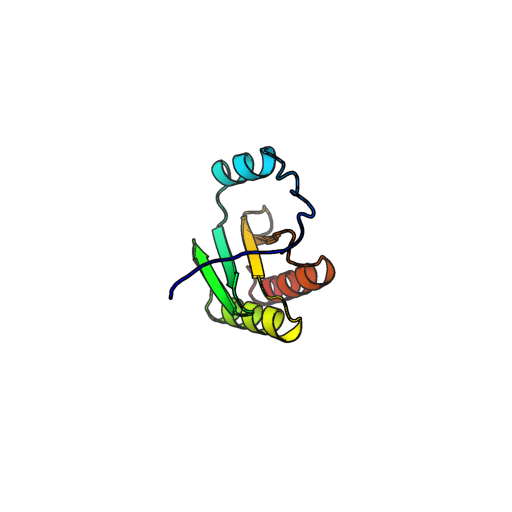54 1.00 94.12 72 GLY A N 1
ATOM 577 C CA . GLY A 1 72 ? 6.871 -1.218 0.475 1.00 94.12 72 GLY A CA 1
ATOM 578 C C . GLY A 1 72 ? 8.179 -1.718 1.068 1.00 94.12 72 GLY A C 1
ATOM 579 O O . GLY A 1 72 ? 9.109 -0.936 1.237 1.00 94.12 72 GLY A O 1
ATOM 580 N N . CYS A 1 73 ? 8.256 -2.998 1.406 1.00 90.75 73 CYS A N 1
ATOM 581 C CA . CYS A 1 73 ? 9.453 -3.628 1.956 1.00 90.75 73 CYS A CA 1
ATOM 582 C C . CYS A 1 73 ? 10.190 -4.406 0.860 1.00 90.75 73 CYS A C 1
ATOM 584 O O . CYS A 1 73 ? 9.555 -5.088 0.054 1.00 90.75 73 CYS A O 1
ATOM 586 N N . SER A 1 74 ? 11.524 -4.346 0.854 1.00 88.62 74 SER A N 1
ATOM 587 C CA . SER A 1 74 ? 12.336 -5.158 -0.060 1.00 88.62 74 SER A CA 1
ATOM 588 C C . SER A 1 74 ? 12.165 -6.652 0.237 1.00 88.62 74 SER A C 1
ATOM 590 O O . SER A 1 74 ? 12.109 -7.066 1.398 1.00 88.62 74 SER A O 1
ATOM 592 N N . SER A 1 75 ? 12.063 -7.465 -0.810 1.00 86.44 75 SER A N 1
ATOM 593 C CA . SER A 1 75 ? 11.952 -8.920 -0.744 1.00 86.44 75 SER A CA 1
ATOM 594 C C . SER A 1 75 ? 12.742 -9.547 -1.903 1.00 86.44 75 SER A C 1
ATOM 596 O O . SER A 1 75 ? 12.904 -8.894 -2.933 1.00 86.44 75 SER A O 1
ATOM 598 N N . PRO A 1 76 ? 13.217 -10.807 -1.803 1.00 82.25 76 PRO A N 1
ATOM 599 C CA . PRO A 1 76 ? 14.016 -11.433 -2.865 1.00 82.25 76 PRO A CA 1
ATOM 600 C C . PRO A 1 76 ? 13.360 -11.451 -4.258 1.00 82.25 76 PRO A C 1
ATOM 602 O O . PRO A 1 76 ? 14.063 -11.553 -5.255 1.00 82.25 76 PRO A O 1
ATOM 605 N N . GLY A 1 77 ? 12.027 -11.349 -4.333 1.00 81.44 77 GLY A N 1
ATOM 606 C CA . GLY A 1 77 ? 11.256 -11.329 -5.582 1.00 81.44 77 GLY A CA 1
ATOM 607 C C . GLY A 1 77 ? 10.670 -9.968 -5.977 1.00 81.44 77 GLY A C 1
ATOM 608 O O . GLY A 1 77 ? 9.776 -9.949 -6.816 1.00 81.44 77 GLY A O 1
ATOM 609 N N . GLY A 1 78 ? 11.101 -8.862 -5.358 1.00 86.88 78 GLY A N 1
ATOM 610 C CA . GLY A 1 78 ? 10.585 -7.509 -5.626 1.00 86.88 78 GLY A CA 1
ATOM 611 C C . GLY A 1 78 ? 10.060 -6.812 -4.372 1.00 86.88 78 GLY A C 1
ATOM 612 O O . GLY A 1 78 ? 10.507 -7.099 -3.256 1.00 86.88 78 GLY A O 1
ATOM 613 N N . THR A 1 79 ? 9.096 -5.903 -4.524 1.00 90.31 79 THR A N 1
ATOM 614 C CA . THR A 1 79 ? 8.535 -5.187 -3.372 1.00 90.31 79 THR A CA 1
ATOM 615 C C . THR A 1 79 ? 7.359 -5.935 -2.749 1.00 90.31 79 THR A C 1
ATOM 617 O O . THR A 1 79 ? 6.328 -6.193 -3.372 1.00 90.31 79 THR A O 1
ATOM 620 N N . ARG A 1 80 ? 7.455 -6.217 -1.448 1.00 92.19 80 ARG A N 1
ATOM 621 C CA . ARG A 1 80 ? 6.349 -6.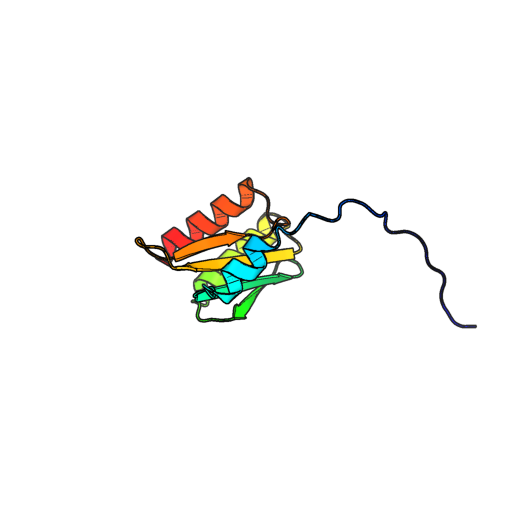749 -0.648 1.00 92.19 80 ARG A CA 1
ATOM 622 C C . ARG A 1 80 ? 5.616 -5.621 0.065 1.00 92.19 80 ARG A C 1
ATOM 624 O O . ARG A 1 80 ? 6.215 -4.871 0.828 1.00 92.19 80 ARG A O 1
ATOM 631 N N . LEU A 1 81 ? 4.293 -5.572 -0.087 1.00 94.12 81 LEU A N 1
ATOM 632 C CA . LEU A 1 81 ? 3.468 -4.638 0.677 1.00 94.12 81 LEU A CA 1
ATOM 633 C C . LEU A 1 81 ? 3.123 -5.154 2.079 1.00 94.12 81 LEU A C 1
ATOM 635 O O . LEU A 1 81 ? 2.518 -6.225 2.247 1.00 94.12 81 LEU A O 1
ATOM 639 N N . GLU A 1 82 ? 3.416 -4.324 3.073 1.00 94.06 82 GLU A N 1
ATOM 640 C CA . GLU A 1 82 ? 2.898 -4.412 4.433 1.00 94.06 82 GLU A CA 1
ATOM 641 C C . GLU A 1 82 ? 1.874 -3.315 4.709 1.00 94.06 82 GLU A C 1
ATOM 643 O O . GLU A 1 82 ? 1.879 -2.254 4.092 1.00 94.06 82 GLU A O 1
ATOM 648 N N . PHE A 1 83 ? 0.987 -3.575 5.668 1.00 94.94 83 PHE A N 1
ATOM 649 C CA . PHE A 1 83 ? -0.165 -2.723 5.933 1.00 94.94 83 PHE A CA 1
ATOM 650 C C . PHE A 1 83 ? -0.386 -2.552 7.420 1.00 94.94 83 PHE A C 1
ATOM 652 O O . PHE A 1 83 ? -0.121 -3.466 8.212 1.00 94.94 83 PHE A O 1
ATOM 659 N N . SER A 1 84 ? -0.909 -1.391 7.788 1.00 93.50 84 SER A N 1
ATOM 660 C CA . SER A 1 84 ? -1.375 -1.148 9.141 1.00 93.50 84 SER A CA 1
ATOM 661 C C . SER A 1 84 ? -2.686 -1.893 9.406 1.00 93.50 84 SER A C 1
ATOM 663 O O . SER A 1 84 ? -3.297 -2.496 8.512 1.00 93.50 84 SER A O 1
ATOM 665 N N . SER A 1 85 ? -3.085 -1.952 10.670 1.00 91.75 85 SER A N 1
ATOM 666 C CA . SER A 1 85 ? -4.238 -2.744 11.099 1.00 91.75 85 SER A CA 1
ATOM 667 C C . SER A 1 85 ? -5.573 -2.158 10.633 1.00 91.75 85 SER A C 1
ATOM 669 O O . SER A 1 85 ? -6.518 -2.922 10.454 1.00 91.75 85 SER A O 1
ATOM 671 N N . GLU A 1 86 ? -5.619 -0.854 10.361 1.00 92.75 86 GLU A N 1
ATOM 672 C CA . GLU A 1 86 ? -6.774 -0.099 9.863 1.00 92.75 86 GLU A CA 1
ATOM 673 C C . GLU A 1 86 ? -7.198 -0.541 8.456 1.00 92.75 86 GLU A C 1
ATOM 675 O O . GLU A 1 86 ? -8.366 -0.437 8.091 1.00 92.75 86 GLU A O 1
ATOM 680 N N . ILE A 1 87 ? -6.270 -1.094 7.670 1.00 93.38 87 ILE A N 1
ATOM 681 C CA . ILE A 1 87 ? -6.568 -1.622 6.338 1.00 93.38 87 ILE A CA 1
ATOM 682 C C . ILE A 1 87 ? -6.981 -3.087 6.481 1.00 93.38 87 ILE A C 1
ATOM 684 O O . ILE A 1 87 ? -6.180 -3.937 6.894 1.00 93.38 87 ILE A O 1
ATOM 688 N N . SER A 1 88 ? -8.223 -3.407 6.114 1.00 94.38 88 SER A N 1
ATOM 689 C CA . SER A 1 88 ? -8.777 -4.760 6.241 1.00 94.38 88 SER A CA 1
ATOM 690 C C . SER A 1 88 ? -8.042 -5.769 5.347 1.00 94.38 88 SER A C 1
ATOM 692 O O . SER A 1 88 ? -7.529 -5.421 4.285 1.00 94.38 88 SER A O 1
ATOM 694 N N . LYS A 1 89 ? -8.020 -7.060 5.718 1.00 93.25 89 LYS A N 1
ATOM 695 C CA . LYS A 1 89 ? -7.371 -8.110 4.899 1.00 93.25 89 LYS A CA 1
ATOM 696 C C . LYS A 1 89 ? -7.898 -8.151 3.457 1.00 93.25 89 LYS A C 1
ATOM 698 O O . LYS A 1 89 ? -7.114 -8.396 2.542 1.00 93.25 89 LYS A O 1
ATOM 703 N N . ARG A 1 90 ? -9.196 -7.889 3.265 1.00 92.94 90 ARG A N 1
ATOM 704 C CA . ARG A 1 90 ? -9.843 -7.840 1.948 1.00 92.94 90 ARG A CA 1
ATOM 705 C C . ARG A 1 90 ? -9.284 -6.700 1.099 1.00 92.94 90 ARG A C 1
ATOM 707 O O . ARG A 1 90 ? -8.992 -6.902 -0.077 1.00 92.94 90 ARG A O 1
ATOM 714 N N . ASP A 1 91 ? -9.084 -5.534 1.704 1.00 95.25 91 ASP A N 1
ATOM 715 C CA . ASP A 1 91 ? -8.575 -4.351 1.007 1.00 95.25 91 ASP A CA 1
ATOM 716 C C . ASP A 1 91 ? -7.075 -4.448 0.735 1.00 95.25 91 ASP A C 1
ATOM 718 O O . ASP A 1 91 ? -6.625 -4.079 -0.348 1.00 95.25 91 ASP A O 1
ATOM 722 N N . ARG A 1 92 ? -6.304 -5.053 1.652 1.00 96.88 92 ARG A N 1
ATOM 723 C CA . ARG A 1 92 ? -4.868 -5.340 1.452 1.00 96.88 92 ARG A CA 1
ATOM 724 C C . ARG A 1 92 ? -4.609 -6.077 0.145 1.00 96.88 92 ARG A C 1
ATOM 726 O O . ARG A 1 92 ? -3.632 -5.783 -0.537 1.00 96.88 92 ARG A O 1
ATOM 733 N N . GLN A 1 93 ? -5.473 -7.028 -0.214 1.00 96.06 93 GLN A N 1
ATOM 734 C CA . GLN A 1 93 ? -5.311 -7.767 -1.463 1.00 96.06 93 GLN A CA 1
ATOM 735 C C . GLN A 1 93 ? -5.477 -6.867 -2.693 1.00 96.06 93 GLN A C 1
ATOM 737 O O . GLN A 1 93 ? -4.760 -7.042 -3.670 1.00 96.06 93 GLN A O 1
ATOM 742 N N . ARG A 1 94 ? -6.354 -5.861 -2.637 1.00 95.75 94 ARG A N 1
ATOM 743 C CA . ARG A 1 94 ? -6.552 -4.914 -3.744 1.00 95.75 94 ARG A CA 1
ATOM 744 C C . ARG A 1 94 ? -5.312 -4.059 -3.977 1.00 95.75 94 ARG A C 1
ATOM 746 O O . ARG A 1 94 ? -4.875 -3.932 -5.114 1.00 95.75 94 ARG A O 1
ATOM 753 N N . PHE A 1 95 ? -4.699 -3.562 -2.903 1.00 95.75 95 PHE A N 1
A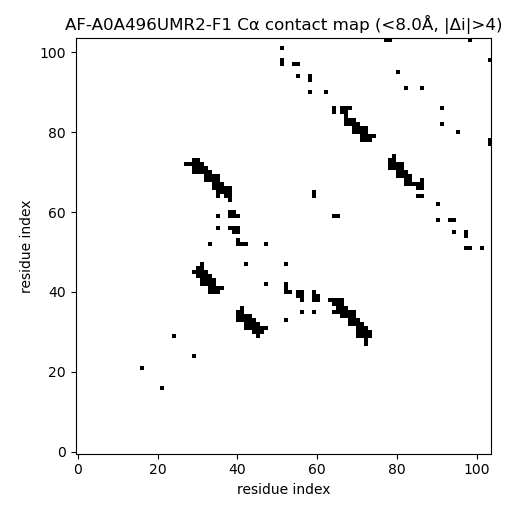TOM 754 C CA . PHE A 1 95 ? -3.433 -2.830 -2.994 1.00 95.75 95 PHE A CA 1
ATOM 755 C C . PHE A 1 95 ? -2.298 -3.697 -3.549 1.00 95.75 95 PHE A C 1
ATOM 757 O O . PHE A 1 95 ? -1.500 -3.222 -4.349 1.00 95.75 95 PHE A O 1
ATOM 764 N N . ARG A 1 96 ? -2.235 -4.982 -3.171 1.00 95.06 96 ARG A N 1
ATOM 765 C CA . ARG A 1 96 ? -1.253 -5.921 -3.742 1.00 95.06 96 ARG A CA 1
ATOM 766 C C . ARG A 1 96 ? -1.474 -6.162 -5.229 1.00 95.06 96 ARG A C 1
ATOM 768 O O . ARG A 1 96 ? -0.505 -6.211 -5.973 1.00 95.06 96 ARG A O 1
ATOM 775 N N . ASN A 1 97 ? -2.727 -6.287 -5.657 1.00 94.69 97 ASN A N 1
ATOM 776 C CA . ASN A 1 97 ? -3.042 -6.441 -7.073 1.00 94.69 97 ASN A CA 1
ATOM 777 C C . ASN A 1 97 ? -2.595 -5.202 -7.863 1.00 94.69 97 ASN A C 1
ATOM 779 O O . ASN A 1 97 ? -1.946 -5.355 -8.891 1.00 94.69 97 ASN A O 1
ATOM 783 N N . ALA A 1 98 ? -2.856 -3.994 -7.347 1.00 93.81 98 ALA A N 1
ATOM 784 C CA . ALA A 1 98 ? -2.351 -2.759 -7.947 1.00 93.81 98 ALA A CA 1
ATOM 785 C C . ALA A 1 98 ? -0.813 -2.743 -8.004 1.00 93.81 98 ALA A C 1
ATOM 787 O O . ALA A 1 98 ? -0.241 -2.486 -9.056 1.00 93.81 98 ALA A O 1
ATOM 788 N N . ALA A 1 99 ? -0.125 -3.117 -6.921 1.00 92.00 99 ALA A N 1
ATOM 789 C CA . ALA A 1 99 ? 1.338 -3.211 -6.919 1.00 92.00 99 ALA A CA 1
ATOM 790 C C . ALA A 1 99 ? 1.884 -4.180 -7.980 1.00 92.00 99 ALA A C 1
ATOM 792 O O . ALA A 1 99 ? 2.888 -3.879 -8.622 1.00 92.00 99 ALA A O 1
ATOM 793 N N . GLY A 1 100 ? 1.198 -5.305 -8.207 1.00 90.56 100 GLY A N 1
ATOM 794 C CA . GLY A 1 100 ? 1.544 -6.252 -9.268 1.00 90.56 100 GLY A CA 1
ATOM 795 C C . GLY A 1 100 ? 1.424 -5.658 -10.675 1.00 90.56 100 GLY A C 1
ATOM 796 O O . GLY A 1 100 ? 2.265 -5.940 -11.524 1.00 90.56 100 GLY A O 1
ATOM 797 N N . VAL A 1 101 ? 0.432 -4.792 -10.917 1.00 90.94 101 VAL A N 1
ATOM 798 C CA . VAL A 1 101 ? 0.266 -4.080 -12.201 1.00 90.94 101 VAL A CA 1
ATOM 799 C C . VAL A 1 101 ? 1.418 -3.104 -12.444 1.00 90.94 101 VAL A C 1
ATOM 801 O O . VAL A 1 101 ? 1.961 -3.057 -13.546 1.00 90.94 101 VAL A O 1
ATOM 804 N N . HIS A 1 102 ? 1.836 -2.377 -11.405 1.00 87.31 102 HIS A N 1
ATOM 805 C CA . HIS A 1 102 ? 2.940 -1.410 -11.481 1.00 87.31 102 HIS A CA 1
ATOM 806 C C . HIS A 1 102 ? 4.335 -2.047 -11.405 1.00 87.31 102 HIS A C 1
ATOM 808 O O . HIS A 1 102 ? 5.324 -1.324 -11.496 1.00 87.31 102 HIS A O 1
ATOM 814 N N . ARG A 1 103 ? 4.419 -3.382 -11.272 1.00 83.38 103 ARG A N 1
ATOM 815 C CA . ARG A 1 103 ? 5.670 -4.155 -11.158 1.00 83.38 103 ARG A CA 1
ATOM 816 C C . ARG A 1 103 ? 6.618 -3.595 -10.087 1.00 83.38 103 ARG A C 1
ATOM 818 O O . ARG A 1 103 ? 7.806 -3.413 -10.349 1.00 83.38 103 ARG A O 1
ATOM 825 N N . LEU A 1 104 ? 6.062 -3.290 -8.910 1.00 80.56 104 LEU A N 1
ATOM 826 C CA . LEU A 1 104 ? 6.822 -2.804 -7.751 1.00 80.56 104 LEU A CA 1
ATOM 827 C C . LEU A 1 104 ? 7.791 -3.852 -7.192 1.00 80.56 104 LEU A C 1
ATOM 829 O O . LEU A 1 104 ? 7.437 -5.048 -7.118 1.00 80.56 104 LEU A O 1
#

Radius of gyration: 16.34 Å; Cα contacts (8 Å, |Δi|>4): 135; chains: 1; bounding box: 35×44×40 Å

Foldseek 3Di:
DDDDDDDDDDDDDPDPPPVVVVVVCVVFPFQWKWKAAQLAIDTPDHDDDPVLSVQSSVLSVVVVQHIWMWTFTDDPQGTDIDIDPSQDPVSSVSSVVSCVVVVD

Secondary structure (DSSP, 8-state):
------------------HHHHHHHHHS--SEEEEEETTEEEEEEE---HHHHHHHHHHHHHTT--EEEEEEEEETTEEEEEE-TTS-HHHHHHHHHHHHHTT-

Mean predicted aligned error: 9.84 Å

Sequence (104 aa):
MNPFEENQCSLGRFQEVSYLKILYRKLFPPLFTVRIKSGEACLANGKLTTSFLGDCTEIARKNRIPSGWIWGCSSPGGTRLEFSSEISKRDRQRFRNAAGVHRL

Nearest PDB structures (foldseek):
  5llw-assembly1_B  TM=3.557E-01  e=1.013E+00  Idiomarina sp. A28L
  5lly-assembly1_C  TM=2.962E-01  e=4.614E-01  Idiomarina sp. A28L
  5lly-assembly2_A  TM=3.617E-01  e=1.604E+00  Idiomarina sp. A28L